Protein AF-A0A846S1R6-F1 (afdb_monomer_lite)

Structure (mmCIF, N/CA/C/O backbone):
data_AF-A0A846S1R6-F1
#
_entry.id   AF-A0A846S1R6-F1
#
loop_
_atom_site.group_PDB
_atom_site.id
_atom_site.type_symbol
_atom_site.label_atom_id
_atom_site.label_alt_id
_atom_site.label_comp_id
_atom_site.label_asym_id
_atom_site.label_entity_id
_atom_site.label_seq_id
_atom_site.pdbx_PDB_ins_code
_atom_site.Cartn_x
_atom_site.Cartn_y
_a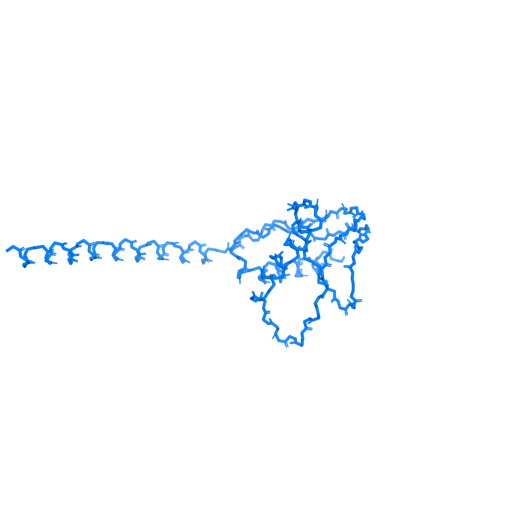tom_site.Cartn_z
_atom_site.occupancy
_atom_site.B_iso_or_equiv
_atom_site.auth_seq_id
_atom_site.auth_comp_id
_atom_site.auth_asym_id
_atom_site.auth_atom_id
_atom_site.pdbx_PDB_model_num
ATOM 1 N N . MET A 1 1 ? -46.980 -4.166 26.259 1.00 72.00 1 MET A N 1
ATOM 2 C CA . MET A 1 1 ? -46.055 -5.061 25.522 1.00 72.00 1 MET A CA 1
ATOM 3 C C . MET A 1 1 ? -45.063 -4.279 24.653 1.00 72.00 1 MET A C 1
ATOM 5 O O . MET A 1 1 ? -43.868 -4.432 24.857 1.00 72.00 1 MET A O 1
ATOM 9 N N . PHE A 1 2 ? -45.512 -3.383 23.760 1.00 80.56 2 PHE A N 1
ATOM 10 C CA . PHE A 1 2 ? -44.617 -2.583 22.899 1.00 80.56 2 PHE A CA 1
ATOM 11 C C . PHE A 1 2 ? -43.692 -1.601 23.642 1.00 80.56 2 PHE A C 1
ATOM 13 O O . PHE A 1 2 ? -42.540 -1.437 23.255 1.00 80.56 2 PHE A O 1
ATOM 20 N N . THR A 1 3 ? -44.157 -0.984 24.731 1.00 89.69 3 THR A N 1
ATOM 21 C CA . THR A 1 3 ? -43.361 -0.058 25.560 1.00 89.69 3 THR A CA 1
ATOM 22 C C . THR A 1 3 ? -42.188 -0.748 26.252 1.00 89.69 3 THR A C 1
ATOM 24 O O . THR A 1 3 ? -41.069 -0.256 26.179 1.00 89.69 3 THR A O 1
ATOM 27 N N . PHE A 1 4 ? -42.421 -1.928 26.834 1.00 92.44 4 PHE A N 1
ATOM 28 C CA . PHE A 1 4 ? -41.370 -2.741 27.452 1.00 92.44 4 PHE A CA 1
ATOM 29 C C . PHE A 1 4 ? -40.315 -3.175 26.429 1.00 92.44 4 PHE A C 1
ATOM 31 O O . PHE A 1 4 ? -39.123 -2.999 26.659 1.00 92.44 4 PHE A O 1
ATOM 38 N N . ARG A 1 5 ? -40.741 -3.661 25.253 1.00 94.50 5 ARG A N 1
ATOM 39 C CA . ARG A 1 5 ? -39.806 -4.043 24.186 1.00 94.50 5 ARG A CA 1
ATOM 40 C C . ARG A 1 5 ? -38.993 -2.853 23.675 1.00 94.50 5 ARG A C 1
ATOM 42 O O . ARG A 1 5 ? -37.801 -3.001 23.429 1.00 94.50 5 ARG A O 1
ATOM 49 N N . ARG A 1 6 ? -39.615 -1.678 23.530 1.00 93.75 6 ARG A N 1
ATOM 50 C CA . ARG A 1 6 ? -38.918 -0.447 23.135 1.00 93.75 6 ARG A CA 1
ATOM 51 C C . ARG A 1 6 ? -37.872 -0.041 24.170 1.00 93.75 6 ARG A C 1
ATOM 53 O O . ARG A 1 6 ? -36.755 0.272 23.784 1.00 93.75 6 ARG A O 1
ATOM 60 N N . GLN A 1 7 ? -38.218 -0.087 25.454 1.00 94.75 7 GLN A N 1
ATOM 61 C CA . GLN A 1 7 ? -37.286 0.225 26.534 1.00 94.75 7 GLN A CA 1
ATOM 62 C C . GLN A 1 7 ? -36.121 -0.771 26.569 1.00 94.75 7 GLN A C 1
ATOM 64 O O . GLN A 1 7 ? -34.972 -0.354 26.646 1.00 94.75 7 GLN A O 1
ATOM 69 N N . GLN A 1 8 ? -36.402 -2.066 26.406 1.00 94.44 8 GLN A N 1
ATOM 70 C CA . GLN A 1 8 ? -35.373 -3.100 26.306 1.00 94.44 8 GLN A CA 1
ATOM 71 C C . GLN A 1 8 ? -34.410 -2.840 25.134 1.00 94.44 8 GLN A C 1
ATOM 73 O O . GLN A 1 8 ? -33.199 -2.854 25.329 1.00 94.44 8 GLN A O 1
ATOM 78 N N . LEU A 1 9 ? -34.932 -2.543 23.938 1.00 96.50 9 LEU A N 1
ATOM 79 C CA . LEU A 1 9 ? -34.108 -2.225 22.765 1.00 96.50 9 LEU A CA 1
ATOM 80 C C . LEU A 1 9 ? -33.269 -0.957 22.967 1.00 96.50 9 LEU A C 1
ATOM 82 O O . LEU A 1 9 ? -32.120 -0.911 22.544 1.00 96.50 9 LEU A O 1
ATOM 86 N N . GLN A 1 10 ? -33.821 0.063 23.627 1.00 96.31 10 GLN A N 1
ATOM 87 C CA . GLN A 1 10 ? -33.082 1.285 23.952 1.00 96.31 10 GLN A CA 1
ATOM 88 C C . GLN A 1 10 ? -31.934 1.007 24.929 1.00 96.31 10 GLN A C 1
ATOM 90 O O . GLN A 1 10 ? -30.849 1.561 24.766 1.00 96.31 10 GLN A O 1
ATOM 95 N N . THR A 1 11 ? -32.142 0.126 25.909 1.00 96.31 11 THR A N 1
ATOM 96 C CA . THR A 1 11 ? -31.078 -0.314 26.818 1.00 96.31 11 THR A CA 1
ATOM 97 C C . THR A 1 11 ? -30.004 -1.108 26.076 1.00 96.31 11 THR A C 1
ATOM 99 O O . THR A 1 11 ? -28.823 -0.810 26.232 1.00 96.31 11 THR A O 1
ATOM 102 N N . GLU A 1 12 ? -30.392 -2.065 25.229 1.00 96.19 12 GLU A N 1
ATOM 103 C CA . GLU A 1 12 ? -29.456 -2.846 24.406 1.00 96.19 12 GLU A CA 1
ATOM 104 C C . GLU A 1 12 ? -28.622 -1.932 23.487 1.00 96.19 12 GLU A C 1
ATOM 106 O O . GLU A 1 12 ? -27.399 -2.065 23.422 1.00 96.19 12 GLU A O 1
ATOM 111 N N . GLN A 1 13 ? -29.256 -0.945 22.843 1.00 97.62 13 GLN A N 1
ATOM 112 C CA . GLN A 1 13 ? -28.572 0.042 22.005 1.00 97.62 13 GLN A CA 1
ATOM 113 C C . GLN A 1 13 ? -27.587 0.901 22.811 1.00 97.62 13 GLN A C 1
ATOM 115 O O . GLN A 1 13 ? -26.476 1.149 22.344 1.00 97.62 13 GLN A O 1
ATOM 120 N N . ALA A 1 14 ? -27.972 1.352 24.009 1.00 96.75 14 ALA A N 1
ATOM 121 C CA . ALA A 1 14 ? -27.107 2.168 24.857 1.00 96.75 14 ALA A CA 1
ATOM 122 C C . ALA A 1 14 ? -25.853 1.398 25.301 1.00 96.75 14 ALA A C 1
ATOM 124 O O . ALA A 1 14 ? -24.753 1.950 25.276 1.00 96.75 14 ALA A O 1
ATOM 125 N N . VAL A 1 15 ? -26.004 0.114 25.643 1.00 97.81 15 VAL A N 1
ATOM 126 C CA . VAL A 1 15 ? -24.873 -0.763 25.983 1.00 97.81 15 VAL A CA 1
ATOM 127 C C . VAL A 1 15 ? -23.956 -0.953 24.775 1.00 97.81 15 VAL A C 1
ATOM 129 O O . VAL A 1 15 ? -22.750 -0.752 24.893 1.00 97.81 15 VAL A O 1
ATOM 132 N N . ALA A 1 16 ? -24.513 -1.271 23.601 1.00 96.56 16 ALA A N 1
ATOM 133 C CA . ALA A 1 16 ? -23.721 -1.455 22.385 1.00 96.56 16 ALA A CA 1
ATOM 134 C C . ALA A 1 16 ? -22.955 -0.182 21.983 1.00 96.56 16 ALA A C 1
ATOM 136 O O . ALA A 1 16 ? -21.784 -0.260 21.612 1.00 96.56 16 ALA A O 1
ATOM 137 N N . ALA A 1 17 ? -23.585 0.991 22.101 1.00 97.44 17 ALA A N 1
ATOM 138 C CA . ALA A 1 17 ? -22.946 2.275 21.820 1.00 97.44 17 ALA A CA 1
ATOM 139 C C . ALA A 1 17 ? -21.784 2.566 22.783 1.00 97.44 17 ALA A C 1
ATOM 141 O O . ALA A 1 17 ? -20.735 3.039 22.348 1.00 97.44 17 ALA A O 1
ATOM 142 N N . ALA A 1 18 ? -21.937 2.239 24.071 1.00 97.31 18 ALA A N 1
ATOM 143 C CA . ALA A 1 18 ? -20.867 2.398 25.053 1.00 97.31 18 ALA A CA 1
ATOM 144 C C . ALA A 1 18 ? -19.673 1.478 24.747 1.00 97.31 18 ALA A C 1
ATOM 146 O O . ALA A 1 18 ? -18.529 1.932 24.760 1.00 97.31 18 ALA A O 1
ATOM 147 N N . SER A 1 19 ? -19.931 0.211 24.406 1.00 96.06 19 SER A N 1
ATOM 148 C CA . SER A 1 19 ? -18.877 -0.727 24.001 1.00 96.06 19 SER A CA 1
ATOM 149 C C . SER A 1 19 ? -18.160 -0.282 22.724 1.00 96.06 19 SER A C 1
ATOM 151 O O . SER A 1 19 ? -16.938 -0.393 22.641 1.00 96.06 19 SER A O 1
ATOM 153 N N . LEU A 1 20 ? -18.893 0.247 21.738 1.00 97.81 20 LEU A N 1
ATOM 154 C CA . LEU A 1 20 ? -18.289 0.768 20.512 1.00 97.81 20 LEU A CA 1
ATOM 155 C C . LEU A 1 20 ? -17.375 1.965 20.803 1.00 97.81 20 LEU A C 1
ATOM 157 O O . LEU A 1 20 ? -16.237 1.974 20.343 1.00 97.81 20 LEU A O 1
ATOM 161 N N . ALA A 1 21 ? -17.831 2.916 21.621 1.00 96.50 21 ALA A N 1
ATOM 162 C CA . ALA A 1 21 ? -17.035 4.081 22.005 1.00 96.50 21 ALA A CA 1
ATOM 163 C C . ALA A 1 21 ? -15.733 3.688 22.731 1.00 96.50 21 ALA A C 1
ATOM 165 O O . ALA A 1 21 ? -14.681 4.285 22.496 1.00 96.50 21 ALA A O 1
ATOM 166 N N . GLU A 1 22 ? -15.770 2.656 23.582 1.00 96.94 22 GLU A N 1
ATOM 167 C CA . GLU A 1 22 ? -14.566 2.119 24.228 1.00 96.94 22 GLU A CA 1
ATOM 168 C C . GLU A 1 22 ? -13.592 1.503 23.209 1.00 96.94 22 GLU A C 1
ATOM 170 O O . GLU A 1 22 ? -12.384 1.758 23.263 1.00 96.94 22 GLU A O 1
ATOM 175 N N . ILE A 1 23 ? -14.100 0.703 22.266 1.00 97.38 23 ILE A N 1
ATOM 176 C CA . ILE A 1 23 ? -13.281 0.084 21.215 1.00 97.38 23 ILE A CA 1
ATOM 177 C C . ILE A 1 23 ? -12.640 1.159 20.332 1.00 97.38 23 ILE A C 1
ATOM 179 O O . ILE A 1 23 ? -11.438 1.086 20.074 1.00 97.38 23 ILE A O 1
ATOM 183 N N . GLU A 1 24 ? -13.397 2.172 19.914 1.00 95.69 24 GLU A N 1
ATOM 184 C CA . GLU A 1 24 ? -12.885 3.295 19.120 1.00 95.69 24 GLU A CA 1
ATOM 185 C C . GLU A 1 24 ? -11.796 4.067 19.869 1.00 95.69 24 GLU A C 1
ATOM 187 O O . GLU A 1 24 ? -10.746 4.363 19.297 1.00 95.69 24 GLU A O 1
ATOM 192 N N . PHE A 1 25 ? -11.985 4.321 21.167 1.00 93.12 25 PHE A N 1
ATOM 193 C CA . PHE A 1 25 ? -10.960 4.948 21.998 1.00 93.12 25 PHE A CA 1
ATOM 194 C C . PHE A 1 25 ? -9.678 4.106 22.065 1.00 93.12 25 PHE A C 1
ATOM 196 O O . PHE A 1 25 ? -8.574 4.632 21.899 1.00 93.12 25 PHE A O 1
ATOM 203 N N . ARG A 1 26 ? -9.801 2.788 22.267 1.00 93.44 26 ARG A N 1
ATOM 204 C CA . ARG A 1 26 ? -8.649 1.872 22.295 1.00 93.44 26 ARG A CA 1
ATOM 205 C C . ARG A 1 26 ? -7.937 1.806 20.948 1.00 93.44 26 ARG A C 1
ATOM 207 O O . ARG A 1 26 ? -6.708 1.802 20.926 1.00 93.44 26 ARG A O 1
ATOM 214 N N . LEU A 1 27 ? -8.682 1.783 19.844 1.00 89.00 27 LEU A N 1
ATOM 215 C CA . LEU A 1 27 ? -8.119 1.838 18.494 1.00 89.00 27 LEU A CA 1
ATOM 216 C C . LEU A 1 27 ? -7.364 3.149 18.274 1.00 89.00 27 LEU A C 1
ATOM 218 O O . LEU A 1 27 ? -6.204 3.108 17.876 1.00 89.00 27 LEU A O 1
ATOM 222 N N . ALA A 1 28 ? -7.953 4.291 18.632 1.00 83.69 28 ALA A N 1
ATOM 223 C CA . ALA A 1 28 ? -7.289 5.587 18.531 1.00 83.69 28 ALA A CA 1
ATOM 224 C C . ALA A 1 28 ? -6.003 5.648 19.373 1.00 83.69 28 ALA A C 1
ATOM 226 O O . ALA A 1 28 ? -5.012 6.242 18.949 1.00 83.69 28 ALA A O 1
ATOM 227 N N . LEU A 1 29 ? -5.983 5.019 20.554 1.00 85.94 29 L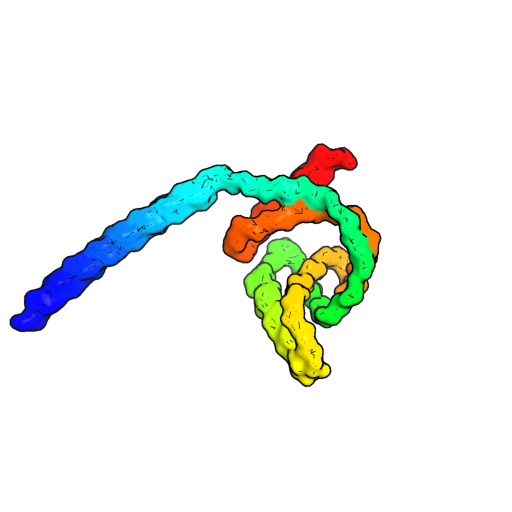EU A N 1
ATOM 228 C CA . LEU A 1 29 ? -4.784 4.943 21.388 1.00 85.94 29 LEU A CA 1
ATOM 229 C C . LEU A 1 29 ? -3.692 4.085 20.734 1.00 85.94 29 LEU A C 1
ATOM 231 O O . LEU A 1 29 ? -2.546 4.520 20.671 1.00 85.94 29 LEU A O 1
ATOM 235 N N . ILE A 1 30 ? -4.050 2.911 20.203 1.00 81.56 30 ILE A N 1
ATOM 236 C CA . ILE A 1 30 ? -3.129 2.031 19.463 1.00 81.56 30 ILE A CA 1
ATOM 237 C C . ILE A 1 30 ? -2.568 2.748 18.231 1.00 81.56 30 ILE A C 1
ATOM 239 O O . ILE A 1 30 ? -1.379 2.647 17.950 1.00 81.56 30 ILE A O 1
ATOM 243 N N . GLU A 1 31 ? -3.399 3.505 17.520 1.00 71.56 31 GLU A N 1
ATOM 244 C CA . GLU A 1 31 ? -2.975 4.284 16.358 1.00 71.56 31 GLU A CA 1
ATOM 245 C C . GLU A 1 31 ? -2.071 5.473 16.715 1.00 71.56 31 GLU A C 1
ATOM 247 O O . GLU A 1 31 ? -1.239 5.863 15.896 1.00 71.56 31 GLU A O 1
ATOM 252 N N . ARG A 1 32 ? -2.241 6.062 17.908 1.00 68.25 32 ARG A N 1
ATOM 253 C CA . ARG A 1 32 ? -1.414 7.169 18.423 1.00 68.25 32 ARG A CA 1
ATOM 254 C C . ARG A 1 32 ? -0.109 6.711 19.058 1.00 68.25 32 ARG A C 1
ATOM 256 O O . ARG A 1 32 ? 0.817 7.516 19.154 1.00 68.25 32 ARG A O 1
ATOM 263 N N . MET A 1 33 ? -0.022 5.466 19.521 1.00 63.44 33 MET A N 1
ATOM 264 C CA . MET A 1 33 ? 1.257 4.890 19.924 1.00 63.44 33 MET A CA 1
ATOM 265 C C . MET A 1 33 ? 2.194 4.946 18.720 1.00 63.44 33 MET A C 1
ATOM 267 O O . MET A 1 33 ? 1.820 4.512 17.633 1.00 63.44 33 MET A O 1
ATOM 271 N N . THR A 1 34 ? 3.385 5.527 18.907 1.00 58.16 34 THR A N 1
ATOM 272 C CA . THR A 1 34 ? 4.364 5.757 17.840 1.00 58.16 34 THR A CA 1
ATOM 273 C C . THR A 1 34 ? 4.462 4.526 16.958 1.00 58.16 34 THR A C 1
ATOM 275 O O . THR A 1 34 ? 4.863 3.457 17.430 1.00 58.16 34 THR A O 1
ATOM 278 N N . MET A 1 35 ? 4.078 4.678 15.686 1.00 56.00 35 MET A N 1
ATOM 279 C CA . MET A 1 35 ? 4.299 3.649 14.686 1.00 56.00 35 MET A CA 1
ATOM 280 C C . MET A 1 35 ? 5.794 3.360 14.688 1.00 56.00 35 MET A C 1
ATOM 282 O O . MET A 1 35 ? 6.596 4.155 14.202 1.00 56.00 35 MET A O 1
ATOM 286 N N . LYS A 1 36 ? 6.185 2.226 15.271 1.00 65.94 36 LYS A N 1
ATOM 287 C CA . LYS A 1 36 ? 7.473 1.632 14.957 1.00 65.94 36 LYS A CA 1
ATOM 288 C C . LYS A 1 36 ? 7.343 1.205 13.509 1.00 65.94 36 LYS A C 1
ATOM 290 O O . LYS A 1 36 ? 6.776 0.147 13.227 1.00 65.94 36 LYS A O 1
ATOM 295 N N . PHE A 1 37 ? 7.770 2.075 12.598 1.00 68.62 37 PHE A N 1
ATOM 296 C CA . PHE A 1 37 ? 7.994 1.638 11.237 1.00 68.62 37 PHE A CA 1
ATOM 297 C C . PHE A 1 37 ? 8.921 0.423 11.323 1.00 68.62 37 PHE A C 1
ATOM 299 O O . PHE A 1 37 ? 9.899 0.456 12.076 1.00 68.62 37 PHE A O 1
ATOM 306 N N . PRO A 1 38 ? 8.559 -0.692 10.679 1.00 70.38 38 PRO A N 1
ATOM 307 C CA . PRO A 1 38 ? 9.417 -1.858 10.690 1.00 70.38 38 PRO A CA 1
ATOM 308 C C . PRO A 1 38 ? 10.743 -1.517 10.022 1.00 70.38 38 PRO A C 1
ATOM 310 O O . PRO A 1 38 ? 10.801 -0.636 9.164 1.00 70.38 38 PRO A O 1
ATOM 313 N N . ASP A 1 39 ? 11.782 -2.244 10.419 1.00 83.00 39 ASP A N 1
ATOM 314 C CA . ASP A 1 39 ? 13.137 -2.007 9.942 1.00 83.00 39 ASP A CA 1
ATOM 315 C C . ASP A 1 39 ? 13.179 -1.988 8.411 1.00 83.00 39 ASP A C 1
ATOM 317 O O . ASP A 1 39 ? 12.697 -2.905 7.733 1.00 83.00 39 ASP A O 1
ATOM 321 N N . CYS A 1 40 ? 13.760 -0.921 7.872 1.00 91.94 40 CYS A N 1
ATOM 322 C CA . CYS A 1 40 ? 14.095 -0.845 6.463 1.00 91.94 40 CYS A CA 1
ATOM 323 C C . CYS A 1 40 ? 15.356 -1.680 6.215 1.00 91.94 40 CYS A C 1
ATOM 325 O O . CYS A 1 40 ? 16.316 -1.631 6.988 1.00 91.94 40 CYS A O 1
ATOM 327 N N . VAL A 1 41 ? 15.357 -2.467 5.140 1.00 93.75 41 VAL A N 1
ATOM 328 C CA . VAL A 1 41 ? 16.475 -3.353 4.790 1.00 93.75 41 VAL A CA 1
ATOM 329 C C . VAL A 1 41 ? 16.788 -3.272 3.301 1.00 93.75 41 VAL A C 1
ATOM 331 O O . VAL A 1 41 ? 15.879 -3.242 2.466 1.00 93.75 41 VAL A O 1
ATOM 334 N N . ILE A 1 42 ? 18.078 -3.285 2.964 1.00 94.81 42 ILE A N 1
ATOM 335 C CA . ILE A 1 42 ? 18.538 -3.408 1.578 1.00 94.81 42 ILE A CA 1
ATOM 336 C C . ILE A 1 42 ? 18.480 -4.877 1.154 1.00 94.81 42 ILE A C 1
ATOM 338 O O . ILE A 1 42 ? 18.998 -5.755 1.849 1.00 94.81 42 ILE A O 1
ATOM 342 N N . LYS A 1 43 ? 17.876 -5.153 -0.003 1.00 93.75 43 LYS A N 1
ATOM 343 C CA . LYS A 1 43 ? 17.827 -6.487 -0.615 1.00 93.75 43 LYS A CA 1
ATOM 344 C C . LYS A 1 43 ? 18.256 -6.421 -2.072 1.00 93.75 43 LYS A C 1
ATOM 346 O O . LYS A 1 43 ? 17.940 -5.466 -2.773 1.00 93.75 43 LYS A O 1
ATOM 351 N N . LYS A 1 44 ? 18.926 -7.472 -2.545 1.00 95.12 44 LYS A N 1
ATOM 352 C CA . LYS A 1 44 ? 19.129 -7.687 -3.981 1.00 95.12 44 LYS A CA 1
ATOM 353 C C . LYS A 1 44 ? 17.865 -8.315 -4.558 1.00 95.12 44 LYS A C 1
ATOM 355 O O . LYS A 1 44 ? 17.461 -9.382 -4.097 1.00 95.12 44 LYS A O 1
ATOM 360 N N . LEU A 1 45 ? 17.256 -7.650 -5.530 1.00 92.75 45 LEU A N 1
ATOM 361 C CA . LEU A 1 45 ? 16.086 -8.136 -6.252 1.00 92.75 45 LEU A CA 1
ATOM 362 C C . LEU A 1 45 ? 16.514 -8.623 -7.646 1.00 92.75 45 LEU A C 1
ATOM 364 O O . LEU A 1 45 ? 17.315 -7.942 -8.297 1.00 92.75 45 LEU A O 1
ATOM 368 N N . PRO A 1 46 ? 16.043 -9.802 -8.094 1.00 93.88 46 PRO A N 1
ATOM 369 C CA . PRO A 1 46 ? 16.305 -10.290 -9.443 1.00 93.88 46 PRO A CA 1
ATOM 370 C C . PRO A 1 46 ? 15.561 -9.448 -10.484 1.00 93.88 46 PRO A C 1
ATOM 372 O O . PRO A 1 46 ? 14.660 -8.679 -10.149 1.00 93.88 46 PRO A O 1
ATOM 375 N N . ALA A 1 47 ? 15.958 -9.595 -11.748 1.00 92.81 47 ALA A N 1
ATOM 376 C CA . ALA A 1 47 ? 15.189 -9.039 -12.849 1.00 92.81 47 ALA A CA 1
ATOM 377 C C . ALA A 1 47 ? 13.925 -9.880 -13.068 1.00 92.81 47 ALA A C 1
ATOM 379 O O . ALA A 1 47 ? 14.015 -11.106 -13.083 1.00 92.81 47 ALA A O 1
ATOM 380 N N . GLU A 1 48 ? 12.778 -9.233 -13.254 1.00 90.06 48 GLU A N 1
ATOM 381 C CA . GLU A 1 48 ? 11.480 -9.896 -13.400 1.00 90.06 48 GLU A CA 1
ATOM 382 C C . GLU A 1 48 ? 10.655 -9.245 -14.513 1.00 90.06 48 GLU A C 1
ATOM 384 O O . GLU A 1 48 ? 10.655 -8.022 -14.685 1.00 90.06 48 GLU A O 1
ATOM 389 N N . THR A 1 49 ? 9.909 -10.060 -15.257 1.00 87.56 49 THR A N 1
ATOM 390 C CA . THR A 1 49 ? 8.942 -9.578 -16.250 1.00 87.56 49 THR A CA 1
ATOM 391 C C . THR A 1 49 ? 7.549 -9.587 -15.643 1.00 87.56 49 THR A C 1
ATOM 393 O O . THR A 1 49 ? 7.102 -10.593 -15.092 1.00 87.56 49 THR A O 1
ATOM 396 N N . ILE A 1 50 ? 6.838 -8.472 -15.778 1.00 86.12 50 ILE A N 1
ATOM 397 C CA . ILE A 1 50 ? 5.474 -8.321 -15.279 1.00 86.12 50 ILE A CA 1
ATOM 398 C C . ILE A 1 50 ? 4.499 -8.098 -16.429 1.00 86.12 50 ILE A C 1
ATOM 400 O O . ILE A 1 50 ? 4.796 -7.436 -17.421 1.00 86.12 50 ILE A O 1
ATOM 404 N N . ILE A 1 51 ? 3.289 -8.623 -16.262 1.00 84.75 51 ILE A N 1
ATOM 405 C CA . ILE A 1 51 ? 2.159 -8.320 -17.136 1.00 84.75 51 ILE A CA 1
ATOM 406 C C . ILE A 1 51 ? 1.266 -7.341 -16.386 1.00 84.75 51 ILE A C 1
ATOM 408 O O . ILE A 1 51 ? 0.812 -7.619 -15.276 1.00 84.75 51 ILE A O 1
ATOM 412 N N . GLY A 1 52 ? 1.008 -6.185 -16.987 1.00 85.75 52 GLY A N 1
ATOM 413 C CA . GLY A 1 52 ? 0.259 -5.131 -16.326 1.00 85.75 52 GLY A CA 1
ATOM 414 C C . GLY A 1 52 ? -0.276 -4.084 -17.285 1.00 85.75 52 GLY A C 1
ATOM 415 O O . GLY A 1 52 ? -0.190 -4.208 -18.504 1.00 85.75 52 GLY A O 1
ATOM 416 N N . THR A 1 53 ? -0.859 -3.044 -16.703 1.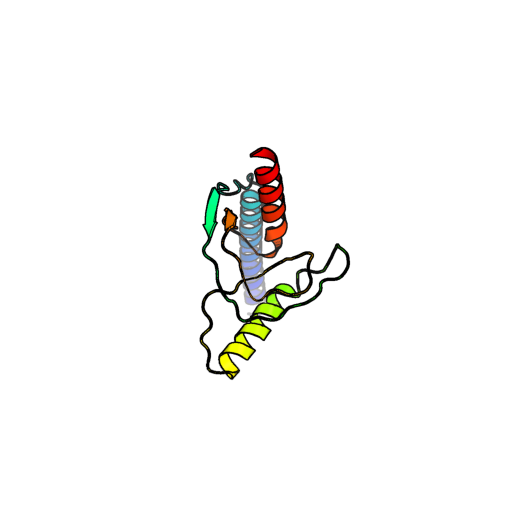00 86.06 53 THR A N 1
ATOM 417 C CA . THR A 1 53 ? -1.271 -1.842 -17.423 1.00 86.06 53 THR A CA 1
ATOM 418 C C . THR A 1 53 ? -0.500 -0.665 -16.854 1.00 86.06 53 THR A C 1
ATOM 420 O O . THR A 1 53 ? -0.327 -0.569 -15.641 1.00 86.06 53 THR A O 1
ATOM 423 N N . THR A 1 54 ? -0.073 0.246 -17.719 1.00 86.00 54 THR A N 1
ATOM 424 C CA . THR A 1 54 ? 0.488 1.529 -17.297 1.00 86.00 54 THR A CA 1
ATOM 425 C C . THR A 1 54 ? -0.626 2.568 -17.271 1.00 86.00 54 THR A C 1
ATOM 427 O O . THR A 1 54 ? -1.471 2.599 -18.167 1.00 86.00 54 THR A O 1
ATOM 430 N N . VAL A 1 55 ? -0.637 3.401 -16.234 1.00 84.38 55 VAL A N 1
ATOM 431 C CA . VAL A 1 55 ? -1.511 4.572 -16.119 1.00 84.38 55 VAL A CA 1
ATOM 432 C C . VAL A 1 55 ? -0.623 5.762 -15.794 1.00 84.38 55 VAL A C 1
ATOM 434 O O . VAL A 1 55 ? 0.245 5.658 -14.932 1.00 84.38 55 VAL A O 1
ATOM 437 N N . LEU A 1 56 ? -0.829 6.873 -16.497 1.00 83.75 56 LEU A N 1
ATOM 438 C CA . LEU A 1 56 ? -0.179 8.135 -16.171 1.00 83.75 56 LEU A CA 1
ATOM 439 C C . LEU A 1 56 ? -1.011 8.834 -15.101 1.00 83.75 56 LEU A C 1
ATOM 441 O O . LEU A 1 56 ? -2.191 9.114 -15.314 1.00 83.75 56 LEU A O 1
ATOM 445 N N . LEU A 1 57 ? -0.395 9.075 -13.949 1.00 78.31 57 LEU A N 1
ATOM 446 C CA . LEU A 1 57 ? -0.966 9.926 -12.913 1.00 78.31 57 LEU A CA 1
ATOM 447 C C . LEU A 1 57 ? -0.661 11.385 -13.276 1.00 78.31 57 LEU A C 1
ATOM 449 O O . LEU A 1 57 ? 0.404 11.674 -13.818 1.00 78.31 57 LEU A O 1
ATOM 453 N N . GLY A 1 58 ? -1.618 12.282 -13.031 1.00 76.31 58 GLY A N 1
ATOM 454 C CA . GLY A 1 58 ? -1.421 13.720 -13.228 1.00 76.31 58 GLY A CA 1
ATOM 455 C C . GLY A 1 58 ? -0.478 14.333 -12.188 1.00 76.31 58 GLY A C 1
ATOM 456 O O . GLY A 1 58 ? 0.155 13.625 -11.403 1.00 76.31 58 GLY A O 1
ATOM 457 N N . ASP A 1 59 ? -0.421 15.664 -12.157 1.00 72.31 59 ASP A N 1
ATOM 458 C CA . ASP A 1 59 ? 0.424 16.386 -11.204 1.00 72.31 59 ASP A CA 1
ATOM 459 C C . ASP A 1 59 ? -0.003 16.123 -9.743 1.00 72.31 59 ASP A C 1
ATOM 461 O O . ASP A 1 59 ? -1.202 16.074 -9.444 1.00 72.31 59 ASP A O 1
ATOM 465 N N . PRO A 1 60 ? 0.948 15.963 -8.801 1.00 69.44 60 PRO A N 1
ATOM 466 C CA . PRO A 1 60 ? 0.632 15.828 -7.385 1.00 69.44 60 PRO A CA 1
ATOM 467 C C . PRO A 1 60 ? -0.110 17.058 -6.823 1.00 69.44 60 PRO A C 1
ATOM 469 O O . PRO A 1 60 ? 0.223 18.188 -7.183 1.00 69.44 60 PRO A O 1
ATOM 472 N N . PRO A 1 61 ? -1.038 16.876 -5.863 1.00 67.19 61 PRO A N 1
ATOM 473 C CA . PRO A 1 61 ? -1.445 15.607 -5.260 1.00 67.19 61 PRO A CA 1
ATOM 474 C C . PRO A 1 61 ? -2.447 14.847 -6.145 1.00 67.19 61 PRO A C 1
ATOM 476 O O . PRO A 1 61 ? -3.512 15.362 -6.472 1.00 67.19 61 PRO A O 1
ATOM 479 N N . PHE A 1 62 ? -2.136 13.595 -6.484 1.00 68.94 62 PHE A N 1
ATOM 480 C CA . PHE A 1 62 ? -3.045 12.718 -7.225 1.00 68.94 62 PHE A CA 1
ATOM 481 C C . PHE A 1 62 ? -3.863 11.838 -6.272 1.00 68.94 62 PHE A C 1
ATOM 483 O O . PHE A 1 62 ? -3.382 11.419 -5.215 1.00 68.94 62 PHE A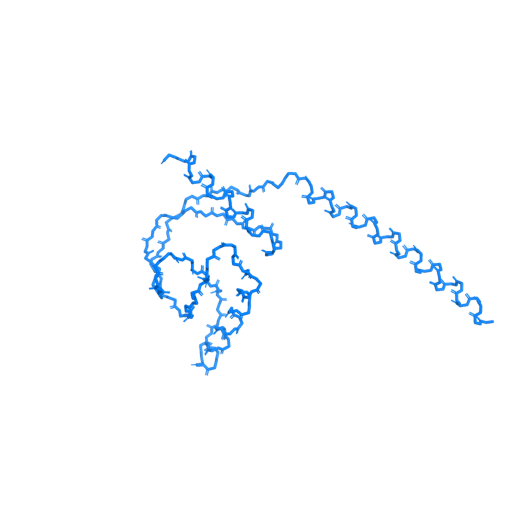 O 1
ATOM 490 N N . ASP A 1 63 ? -5.108 11.543 -6.652 1.00 68.19 63 ASP A N 1
ATOM 491 C CA . ASP A 1 63 ? -5.968 10.645 -5.887 1.00 68.19 63 ASP A CA 1
ATOM 492 C C . ASP A 1 63 ? -5.484 9.191 -6.025 1.00 68.19 63 ASP A C 1
ATOM 494 O O . ASP A 1 63 ? -5.423 8.621 -7.113 1.00 68.19 63 ASP A O 1
ATOM 498 N N . THR A 1 64 ? -5.127 8.581 -4.896 1.00 68.12 64 THR A N 1
ATOM 499 C CA . THR A 1 64 ? -4.657 7.190 -4.824 1.00 68.12 64 THR A CA 1
ATOM 500 C C . THR A 1 64 ? -5.800 6.186 -4.674 1.00 68.12 64 THR A C 1
ATOM 502 O O . THR A 1 64 ? -5.561 4.977 -4.758 1.00 68.12 64 THR A O 1
ATOM 505 N N . SER A 1 65 ? -7.043 6.654 -4.498 1.00 71.00 65 SER A N 1
ATOM 506 C CA . SER A 1 65 ? -8.232 5.803 -4.366 1.00 71.00 65 SER A CA 1
ATOM 507 C C . SER A 1 65 ? -8.438 4.891 -5.585 1.00 71.00 65 SER A C 1
ATOM 509 O O . SER A 1 65 ? -8.892 3.751 -5.452 1.00 71.00 65 SER A O 1
ATOM 511 N N . GLU A 1 66 ? -8.008 5.339 -6.767 1.00 73.00 66 GLU A N 1
ATOM 512 C CA . GLU A 1 66 ? -8.144 4.599 -8.021 1.00 73.00 66 GLU A CA 1
ATOM 513 C C . GLU A 1 66 ? -7.175 3.415 -8.147 1.00 73.00 66 GLU A C 1
ATOM 515 O O . GLU A 1 66 ? -7.475 2.449 -8.856 1.00 73.00 66 GLU A O 1
ATOM 520 N N . ILE A 1 67 ? -6.043 3.431 -7.432 1.00 78.44 67 ILE A N 1
ATOM 521 C CA . ILE A 1 67 ? -4.981 2.417 -7.561 1.00 78.44 67 ILE A CA 1
ATOM 522 C C . ILE A 1 67 ? -5.517 1.017 -7.237 1.00 78.44 67 ILE A C 1
ATOM 524 O O . ILE A 1 67 ? -5.241 0.058 -7.960 1.00 78.44 67 ILE A O 1
ATOM 528 N N . GLY A 1 68 ? -6.351 0.890 -6.200 1.00 77.62 68 GLY A N 1
ATOM 529 C CA . GLY A 1 68 ? -6.970 -0.390 -5.838 1.00 77.62 68 GLY A CA 1
ATOM 530 C C . GLY A 1 68 ? -7.840 -0.973 -6.960 1.00 77.62 68 GLY A C 1
ATOM 531 O O . GLY A 1 68 ? -7.826 -2.182 -7.204 1.00 77.62 68 GLY A O 1
ATOM 532 N N . LEU A 1 69 ? -8.550 -0.118 -7.704 1.00 82.62 69 LEU A N 1
ATOM 533 C CA . LEU A 1 69 ? -9.386 -0.539 -8.832 1.00 82.62 69 LEU A CA 1
ATOM 534 C C . LEU A 1 69 ? -8.543 -1.007 -10.026 1.00 82.62 69 LEU A C 1
ATOM 536 O O . LEU A 1 69 ? -8.977 -1.892 -10.772 1.00 82.62 69 LEU A O 1
ATOM 540 N N . LEU A 1 70 ? -7.340 -0.451 -10.207 1.00 86.44 70 LEU A N 1
ATOM 541 C CA . LEU A 1 70 ? -6.419 -0.861 -11.270 1.00 86.44 70 LEU A CA 1
ATOM 542 C C . LEU A 1 70 ? -5.976 -2.319 -11.101 1.00 86.44 70 LEU A C 1
ATOM 544 O O . LEU A 1 70 ? -6.021 -3.074 -12.074 1.00 86.44 70 LEU A O 1
ATOM 548 N N . PHE A 1 71 ? -5.665 -2.755 -9.875 1.00 88.19 71 PHE A N 1
ATOM 549 C CA . PHE A 1 71 ? -5.345 -4.163 -9.599 1.00 88.19 71 PHE A CA 1
ATOM 550 C C . PHE A 1 71 ? -6.487 -5.100 -10.004 1.00 88.19 71 PHE A C 1
ATOM 552 O O . PHE A 1 71 ? -6.256 -6.109 -10.671 1.00 88.19 71 PHE A O 1
ATOM 559 N N . GLY A 1 72 ? -7.732 -4.745 -9.670 1.00 88.94 72 GLY A N 1
ATOM 560 C CA . GLY A 1 72 ? -8.908 -5.532 -10.050 1.00 88.94 72 GLY A CA 1
ATOM 561 C C . GLY A 1 72 ? -9.092 -5.644 -11.568 1.00 88.94 72 GLY A C 1
ATOM 562 O O . GLY A 1 72 ? -9.397 -6.727 -12.077 1.00 88.94 72 GLY A O 1
ATOM 563 N N . LYS A 1 73 ? -8.866 -4.545 -12.302 1.00 88.94 73 LYS A N 1
ATOM 564 C CA . LYS A 1 73 ? -8.929 -4.515 -13.774 1.00 88.94 73 LYS A CA 1
ATOM 565 C C . LYS A 1 73 ? -7.850 -5.398 -14.408 1.00 88.94 73 LYS A C 1
ATOM 567 O O . LYS A 1 73 ? -8.172 -6.185 -15.298 1.00 88.94 73 LYS A O 1
ATOM 572 N N . VAL A 1 74 ? -6.601 -5.300 -13.947 1.00 89.50 74 VAL A N 1
ATOM 573 C CA . VAL A 1 74 ? -5.483 -6.113 -14.460 1.00 89.50 74 VAL A CA 1
ATOM 574 C C . VAL A 1 74 ? -5.708 -7.592 -14.159 1.00 89.50 74 VAL A C 1
ATOM 576 O O . VAL A 1 74 ? -5.650 -8.416 -15.068 1.00 89.50 74 VAL A O 1
ATOM 579 N N . ALA A 1 75 ? -6.063 -7.928 -12.917 1.00 90.12 75 ALA A N 1
ATOM 580 C CA . ALA A 1 75 ? -6.303 -9.308 -12.512 1.00 90.12 75 ALA A CA 1
ATOM 581 C C . ALA A 1 75 ? -7.439 -9.965 -13.314 1.00 90.12 75 ALA A C 1
ATOM 583 O O . ALA A 1 75 ? -7.360 -11.146 -13.648 1.00 90.12 75 ALA A O 1
ATOM 584 N N . ARG A 1 76 ? -8.493 -9.207 -13.650 1.00 91.12 76 ARG A N 1
ATOM 585 C CA . ARG A 1 76 ? -9.560 -9.686 -14.539 1.00 91.12 76 ARG A CA 1
ATOM 586 C C . ARG A 1 76 ? -9.020 -9.998 -15.934 1.00 91.12 76 ARG A C 1
ATOM 588 O O . ARG A 1 76 ? -9.226 -11.107 -16.402 1.00 91.12 76 ARG A O 1
ATOM 595 N N . ARG A 1 77 ? -8.284 -9.069 -16.553 1.00 90.44 77 ARG A N 1
ATOM 596 C CA . ARG A 1 77 ? -7.716 -9.266 -17.899 1.00 90.44 77 ARG A CA 1
ATOM 597 C C . ARG A 1 77 ? -6.781 -10.474 -17.978 1.00 90.44 77 ARG A C 1
ATOM 599 O O . ARG A 1 77 ? -6.831 -11.198 -18.962 1.00 90.44 77 ARG A O 1
ATOM 606 N N . ILE A 1 78 ? -5.960 -10.700 -16.949 1.00 90.00 78 ILE A N 1
ATOM 607 C CA . ILE A 1 78 ? -5.068 -11.869 -16.887 1.00 90.00 78 ILE A CA 1
ATOM 608 C C . ILE A 1 78 ? -5.886 -13.166 -16.862 1.00 90.00 78 ILE A C 1
ATOM 610 O O . ILE A 1 78 ? -5.614 -14.070 -17.648 1.00 90.00 78 ILE A O 1
ATOM 614 N N . ARG A 1 79 ? -6.926 -13.236 -16.020 1.00 92.00 79 ARG A N 1
ATOM 615 C CA . ARG A 1 79 ? -7.807 -14.412 -15.948 1.00 92.00 79 ARG A CA 1
ATOM 616 C C . ARG A 1 79 ? -8.588 -14.653 -17.235 1.00 92.00 79 ARG A C 1
ATOM 618 O O . ARG A 1 79 ? -8.699 -15.797 -17.660 1.00 92.00 79 ARG A O 1
ATOM 625 N N . ASP A 1 80 ? -9.092 -13.595 -17.867 1.00 92.94 80 ASP A N 1
ATOM 626 C CA . ASP A 1 80 ? -9.819 -13.696 -19.139 1.00 92.94 80 ASP A CA 1
ATOM 627 C C . ASP A 1 80 ? -8.914 -14.239 -20.265 1.00 92.94 80 ASP A C 1
ATOM 629 O O . ASP A 1 80 ? -9.391 -14.916 -21.172 1.00 92.94 80 ASP A O 1
ATOM 633 N N . ALA A 1 81 ? -7.600 -14.001 -20.180 1.00 90.19 81 ALA A N 1
ATOM 634 C CA . ALA A 1 81 ? -6.591 -14.570 -21.075 1.00 90.19 81 ALA A CA 1
ATOM 635 C C . ALA A 1 81 ? -6.128 -15.991 -20.678 1.00 90.19 81 ALA A C 1
ATOM 637 O O . ALA A 1 81 ? -5.228 -16.539 -21.314 1.00 90.19 81 ALA A O 1
ATOM 638 N N . GLY A 1 82 ? -6.713 -16.591 -19.635 1.00 91.12 82 GLY A N 1
ATOM 639 C CA . GLY A 1 82 ? -6.355 -17.923 -19.133 1.00 91.12 82 GLY A CA 1
ATOM 640 C C . GLY A 1 82 ? -5.120 -17.962 -18.226 1.00 91.12 82 GLY A C 1
ATOM 641 O O . GLY A 1 82 ? -4.616 -19.046 -17.941 1.00 91.12 82 GLY A O 1
ATOM 642 N N . GLY A 1 83 ? -4.619 -16.807 -17.780 1.00 87.56 83 GLY A N 1
ATOM 643 C CA . GLY A 1 83 ? -3.507 -16.714 -16.834 1.00 87.56 83 GLY A CA 1
ATOM 644 C C . GLY A 1 83 ? -3.954 -16.807 -15.373 1.00 87.56 83 GLY A C 1
ATOM 645 O O . GLY A 1 83 ? -5.097 -16.492 -15.034 1.00 87.56 83 GLY A O 1
ATOM 646 N N . ASP A 1 84 ? -3.027 -17.191 -14.494 1.00 87.44 84 ASP A N 1
ATOM 647 C CA . ASP A 1 84 ? -3.231 -17.175 -13.043 1.00 87.44 84 ASP A CA 1
ATOM 648 C C . ASP A 1 84 ? -2.658 -15.896 -12.412 1.00 87.44 84 ASP A C 1
ATOM 650 O O . ASP A 1 84 ? -1.673 -15.326 -12.890 1.00 87.44 84 ASP A O 1
ATOM 654 N N . VAL A 1 85 ? -3.296 -15.416 -11.344 1.00 86.19 85 VAL A N 1
ATOM 655 C CA . VAL A 1 85 ? -2.910 -14.183 -10.649 1.00 86.19 85 VAL A CA 1
ATOM 656 C C . VAL A 1 85 ? -2.382 -14.540 -9.268 1.00 86.19 85 VAL A C 1
ATOM 658 O O . VAL A 1 85 ? -3.140 -14.952 -8.395 1.00 86.19 85 VAL A O 1
ATOM 661 N N . HIS A 1 86 ? -1.088 -14.306 -9.057 1.00 85.38 86 HIS A N 1
ATOM 662 C CA . HIS A 1 86 ? -0.440 -14.477 -7.760 1.00 85.38 86 HIS A CA 1
ATOM 663 C C . HIS A 1 86 ? -0.301 -13.129 -7.036 1.00 85.38 86 HIS A C 1
ATOM 665 O O . HIS A 1 86 ? -1.258 -12.613 -6.461 1.00 85.38 86 HIS A O 1
ATOM 671 N N . VAL A 1 87 ? 0.892 -12.535 -7.068 1.00 87.25 87 VAL A N 1
ATOM 672 C CA . VAL A 1 87 ? 1.211 -11.293 -6.360 1.00 87.25 87 VAL A CA 1
ATOM 673 C C . VAL A 1 87 ? 0.965 -10.100 -7.278 1.00 87.25 87 VAL A C 1
ATOM 675 O O . VAL A 1 87 ? 1.524 -10.018 -8.368 1.00 87.25 87 VAL A O 1
ATOM 678 N N . GLY A 1 88 ? 0.140 -9.153 -6.829 1.00 88.06 88 GLY A N 1
ATOM 679 C CA . GLY A 1 88 ? -0.018 -7.870 -7.506 1.00 88.06 88 GLY A CA 1
ATOM 680 C C . GLY A 1 88 ? 1.198 -6.977 -7.269 1.00 88.06 88 GLY A C 1
ATOM 681 O O . GLY A 1 88 ? 1.573 -6.741 -6.122 1.00 88.06 88 GLY A O 1
ATOM 682 N N . VAL A 1 89 ? 1.780 -6.446 -8.344 1.00 88.69 89 VAL A N 1
ATOM 683 C CA . VAL A 1 89 ? 2.911 -5.510 -8.287 1.00 88.69 89 VAL A CA 1
ATOM 684 C C . VAL A 1 89 ? 2.469 -4.139 -8.795 1.00 88.69 89 VAL A C 1
ATOM 686 O O . VAL A 1 89 ? 1.846 -4.040 -9.849 1.00 88.69 89 VAL A O 1
ATOM 689 N N . GLY A 1 90 ? 2.780 -3.085 -8.036 1.00 88.81 90 GLY A N 1
ATOM 690 C CA . GLY A 1 90 ? 2.620 -1.694 -8.461 1.00 88.81 90 GLY A CA 1
ATOM 691 C C . GLY A 1 90 ? 3.985 -1.060 -8.700 1.00 88.81 90 GLY A C 1
ATOM 692 O O . GLY A 1 90 ? 4.804 -1.026 -7.784 1.00 88.81 90 GLY A O 1
ATOM 693 N N . LEU A 1 91 ? 4.219 -0.568 -9.917 1.00 87.31 91 LEU A N 1
ATOM 694 C CA . LEU A 1 91 ? 5.435 0.146 -10.296 1.00 87.31 91 LEU A CA 1
ATOM 695 C C . LEU A 1 91 ? 5.111 1.632 -10.470 1.00 87.31 91 LEU A C 1
ATOM 697 O O . LEU A 1 91 ? 4.231 1.985 -11.253 1.00 87.31 91 LEU A O 1
ATOM 701 N N . TYR A 1 92 ? 5.836 2.480 -9.744 1.00 86.12 92 TYR A N 1
ATOM 702 C CA . TYR A 1 92 ? 5.762 3.932 -9.863 1.00 86.12 92 TYR A CA 1
ATOM 703 C C . TYR A 1 92 ? 7.079 4.420 -10.454 1.00 86.12 92 TYR A C 1
ATOM 705 O O . TYR A 1 92 ? 8.147 4.071 -9.954 1.00 86.12 92 TYR A O 1
ATOM 713 N N . SER A 1 93 ? 6.983 5.184 -11.533 1.00 82.75 93 SER A N 1
ATOM 714 C CA . SER A 1 93 ? 8.115 5.678 -12.307 1.00 82.75 93 SER A CA 1
ATOM 715 C C . SER A 1 93 ? 7.804 7.087 -12.797 1.00 82.75 93 SER A C 1
ATOM 717 O O . SER A 1 93 ? 6.645 7.400 -13.077 1.00 82.75 93 SER A O 1
ATOM 719 N N . ASP A 1 94 ? 8.832 7.921 -12.902 1.00 81.25 94 ASP A N 1
ATOM 720 C CA . ASP A 1 94 ? 8.790 9.210 -13.597 1.00 81.25 94 ASP A CA 1
ATOM 721 C C . ASP A 1 94 ? 8.873 9.049 -15.127 1.00 81.25 94 ASP A C 1
ATOM 723 O O . ASP A 1 94 ? 8.476 9.938 -15.880 1.00 81.25 94 ASP A O 1
ATOM 727 N N . SER A 1 95 ? 9.344 7.892 -15.596 1.00 73.69 95 SER A N 1
ATOM 728 C CA . SER A 1 95 ? 9.373 7.519 -17.007 1.00 73.69 95 SER A CA 1
ATOM 729 C C . SER A 1 95 ? 8.098 6.779 -17.424 1.00 73.69 95 SER A C 1
ATOM 731 O O . SER A 1 95 ? 7.540 5.962 -16.687 1.00 73.69 95 SER A O 1
ATOM 733 N N . ALA A 1 96 ? 7.617 7.074 -18.633 1.00 64.56 96 ALA A N 1
ATOM 734 C CA . ALA A 1 96 ? 6.432 6.433 -19.183 1.00 64.56 96 ALA A CA 1
ATOM 735 C C . ALA A 1 96 ? 6.736 4.983 -19.602 1.00 64.56 96 ALA A C 1
ATOM 737 O O . ALA A 1 96 ? 7.537 4.745 -20.504 1.00 64.56 96 ALA A O 1
ATOM 738 N N . GLY A 1 97 ? 6.025 4.029 -18.993 1.00 66.19 97 GLY A N 1
ATOM 739 C CA . GLY A 1 97 ? 6.077 2.608 -19.347 1.00 66.19 97 GLY A CA 1
ATOM 740 C C . GLY A 1 97 ? 6.983 1.770 -18.441 1.00 66.19 97 GLY A C 1
ATOM 741 O O . GLY A 1 97 ? 7.928 2.264 -17.838 1.00 66.19 97 GLY A O 1
ATOM 742 N N . GLY A 1 98 ? 6.663 0.479 -18.331 1.00 66.31 98 GLY A N 1
ATOM 743 C CA . GLY A 1 98 ? 7.479 -0.484 -17.594 1.00 66.31 98 GLY A CA 1
ATOM 744 C C . GLY A 1 98 ? 6.763 -1.817 -17.398 1.00 66.31 98 GLY A C 1
ATOM 745 O O . GLY A 1 98 ? 5.858 -1.923 -16.573 1.00 66.31 98 GLY A O 1
ATOM 746 N N . THR A 1 99 ? 7.166 -2.831 -18.163 1.00 73.69 99 THR A N 1
ATOM 747 C CA . THR A 1 99 ? 6.807 -4.249 -17.946 1.00 73.69 99 THR A CA 1
ATOM 748 C C . THR A 1 99 ? 8.009 -5.085 -17.510 1.00 73.69 99 THR A C 1
ATOM 750 O O . THR A 1 99 ? 7.898 -6.292 -17.314 1.00 73.69 99 THR A O 1
ATOM 753 N N . GLU A 1 100 ? 9.164 -4.445 -17.352 1.00 82.75 100 GLU A N 1
ATOM 754 C CA . GLU A 1 100 ? 10.410 -5.071 -16.938 1.00 82.75 100 GLU A CA 1
ATOM 755 C C . GLU A 1 100 ? 10.901 -4.399 -15.660 1.00 82.75 100 GLU A C 1
ATOM 757 O O . GLU A 1 100 ? 11.029 -3.176 -15.587 1.00 82.75 100 GLU A O 1
ATOM 762 N N . LEU A 1 101 ? 11.160 -5.215 -14.646 1.00 85.88 101 LEU A N 1
ATOM 763 C CA . LEU A 1 101 ? 11.835 -4.815 -13.423 1.00 85.88 101 LEU A CA 1
ATOM 764 C C . LEU A 1 101 ? 13.290 -5.266 -13.560 1.00 85.88 101 LEU A C 1
ATOM 766 O O . LEU A 1 101 ? 13.536 -6.471 -13.550 1.00 85.88 101 LEU A O 1
ATOM 770 N N . PRO A 1 102 ? 14.263 -4.357 -13.727 1.00 87.75 102 PRO A N 1
ATOM 771 C CA . PRO A 1 102 ? 15.663 -4.749 -13.792 1.00 87.75 102 PRO A CA 1
ATOM 772 C C . PRO A 1 102 ? 16.151 -5.233 -12.424 1.00 87.75 102 PRO A C 1
ATOM 774 O O . PRO A 1 102 ? 15.660 -4.802 -11.379 1.00 87.75 102 PRO A O 1
ATOM 777 N N . SER A 1 103 ? 17.175 -6.087 -12.421 1.00 92.56 103 SER A N 1
ATOM 778 C CA . SER A 1 103 ? 17.829 -6.496 -11.179 1.00 92.56 103 SER A CA 1
ATOM 779 C C . SER A 1 103 ? 18.444 -5.283 -10.486 1.00 92.56 103 SER A C 1
ATOM 781 O O . SER A 1 103 ? 19.196 -4.533 -11.116 1.00 92.56 103 SER A O 1
ATOM 783 N N . CYS A 1 104 ? 18.182 -5.105 -9.195 1.00 92.44 104 CYS A N 1
ATOM 784 C CA . CYS A 1 104 ? 18.669 -3.943 -8.460 1.00 92.44 104 CYS A CA 1
ATOM 785 C C . CYS A 1 104 ? 18.920 -4.243 -6.979 1.00 92.44 104 CYS A C 1
ATOM 787 O O . CYS A 1 104 ? 18.490 -5.259 -6.429 1.00 92.44 104 CYS A O 1
ATOM 789 N N . SER A 1 105 ? 19.646 -3.339 -6.325 1.00 93.94 105 SER A N 1
ATOM 790 C CA . SER A 1 105 ? 19.690 -3.267 -4.867 1.00 93.94 105 SER A CA 1
ATOM 791 C C . SER A 1 105 ? 18.581 -2.320 -4.420 1.00 93.94 105 SER A C 1
ATOM 793 O O . SER A 1 105 ? 18.632 -1.136 -4.741 1.00 93.94 105 SER A O 1
ATOM 795 N N . ALA A 1 106 ? 17.577 -2.834 -3.717 1.00 92.62 106 ALA A N 1
ATOM 796 C CA . ALA A 1 106 ? 16.394 -2.079 -3.326 1.00 92.62 106 ALA A CA 1
ATOM 797 C C . ALA A 1 106 ? 16.311 -1.923 -1.808 1.00 92.62 106 ALA A C 1
ATOM 799 O O . ALA A 1 106 ? 16.476 -2.891 -1.060 1.00 92.62 106 ALA A O 1
ATOM 800 N N . ALA A 1 107 ? 15.994 -0.712 -1.358 1.00 94.31 107 ALA A N 1
ATOM 801 C CA . ALA A 1 107 ? 15.521 -0.484 -0.003 1.00 94.31 107 ALA A CA 1
ATOM 802 C C . ALA A 1 107 ? 14.082 -0.990 0.123 1.00 94.31 107 ALA A C 1
ATOM 804 O O . ALA A 1 107 ? 13.224 -0.682 -0.703 1.00 94.31 107 ALA A O 1
ATOM 805 N N . THR A 1 108 ? 13.821 -1.792 1.150 1.00 93.50 108 THR A N 1
ATOM 806 C CA . THR A 1 108 ? 12.523 -2.436 1.356 1.00 93.50 108 THR A CA 1
ATOM 807 C C . THR A 1 108 ? 12.040 -2.230 2.781 1.00 93.50 108 THR A C 1
ATOM 809 O O . THR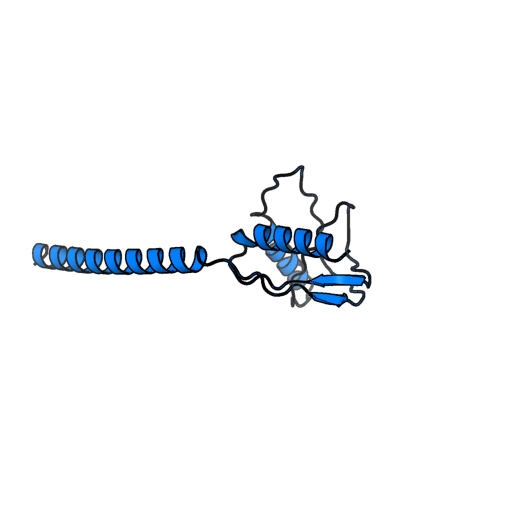 A 1 108 ? 12.825 -2.301 3.723 1.00 93.50 108 THR A O 1
ATOM 812 N N . LEU A 1 109 ? 10.732 -2.029 2.933 1.00 93.50 109 LEU A N 1
ATOM 813 C CA . LEU A 1 109 ? 10.034 -2.049 4.216 1.00 93.50 109 LEU A CA 1
ATOM 814 C C . LEU A 1 109 ? 8.741 -2.855 4.074 1.00 93.50 109 LEU A C 1
ATOM 816 O O . LEU A 1 109 ? 8.212 -3.018 2.974 1.00 93.50 109 LEU A O 1
ATOM 820 N N . ILE A 1 110 ? 8.206 -3.333 5.193 1.00 91.56 110 ILE A N 1
ATOM 821 C CA . ILE A 1 110 ? 6.910 -4.019 5.220 1.00 91.56 110 ILE A CA 1
ATOM 822 C C . ILE A 1 110 ? 5.854 -3.061 5.764 1.00 91.56 110 ILE A C 1
ATOM 824 O O . ILE A 1 110 ? 5.839 -2.777 6.955 1.00 91.56 110 ILE A O 1
ATOM 828 N N . HIS A 1 111 ? 4.937 -2.571 4.934 1.00 88.56 111 HIS A N 1
ATOM 829 C CA . HIS A 1 111 ? 3.809 -1.803 5.459 1.00 88.56 111 HIS A CA 1
ATOM 830 C C . HIS A 1 111 ? 2.855 -2.738 6.219 1.00 88.56 111 HIS A C 1
ATOM 832 O O . HIS A 1 111 ? 2.310 -3.680 5.645 1.00 88.56 111 HIS A O 1
ATOM 838 N N . LYS A 1 112 ? 2.653 -2.484 7.517 1.00 85.69 112 LYS A N 1
ATOM 839 C CA . LYS A 1 112 ? 1.671 -3.190 8.351 1.00 85.69 112 LYS A CA 1
ATOM 840 C C . LYS A 1 112 ? 0.576 -2.213 8.751 1.00 85.69 112 LYS A C 1
ATOM 842 O O . LYS A 1 112 ? 0.773 -1.408 9.656 1.00 85.69 112 LYS A O 1
ATOM 847 N N . GLY A 1 113 ? -0.566 -2.279 8.079 1.00 82.69 113 GLY A N 1
ATOM 848 C CA . GLY A 1 113 ? -1.671 -1.371 8.348 1.00 82.69 113 GLY A CA 1
ATOM 849 C C . GLY A 1 113 ? -2.642 -1.241 7.178 1.00 82.69 113 GLY A C 1
ATOM 850 O O . GLY A 1 113 ? -2.526 -1.967 6.187 1.00 82.69 113 GLY A O 1
ATOM 851 N N . PRO A 1 114 ? -3.630 -0.341 7.307 1.00 82.69 114 PRO A N 1
ATOM 852 C CA . PRO A 1 114 ? -4.562 -0.043 6.232 1.00 82.69 114 PRO A CA 1
ATOM 853 C C . PRO A 1 114 ? -3.859 0.695 5.086 1.00 82.69 114 PRO A C 1
ATOM 855 O O . PRO A 1 114 ? -3.065 1.605 5.319 1.00 82.69 114 PRO A O 1
ATOM 858 N N . MET A 1 115 ? -4.236 0.376 3.843 1.00 81.94 115 MET A N 1
ATOM 859 C CA . MET A 1 115 ? -3.665 0.984 2.631 1.00 81.94 115 MET A CA 1
ATOM 860 C C . MET A 1 115 ? -3.756 2.520 2.626 1.00 81.94 115 MET A C 1
ATOM 862 O O . MET A 1 115 ? -2.865 3.184 2.112 1.00 81.94 115 MET A O 1
ATOM 866 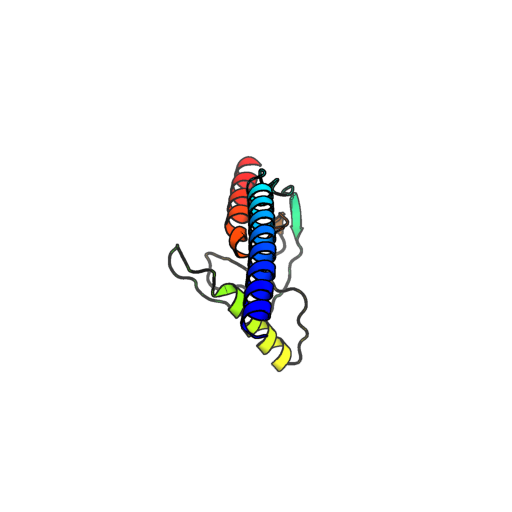N N . SER A 1 116 ? -4.775 3.102 3.269 1.00 80.62 116 SER A N 1
ATOM 867 C CA . SER A 1 116 ? -4.921 4.559 3.425 1.00 80.62 116 SER A CA 1
ATOM 868 C C . SER A 1 116 ? -3.758 5.231 4.166 1.00 80.62 116 SER A C 1
ATOM 870 O O . SER A 1 116 ? -3.612 6.448 4.093 1.00 80.62 116 SER A O 1
ATOM 872 N N . ARG A 1 117 ? -2.912 4.462 4.865 1.00 80.25 117 ARG A N 1
ATOM 873 C CA . ARG A 1 117 ? -1.725 4.950 5.582 1.00 80.25 117 ARG A CA 1
ATOM 874 C C . ARG A 1 117 ? -0.404 4.620 4.888 1.00 80.25 117 ARG A C 1
ATOM 876 O O . ARG A 1 117 ? 0.649 4.940 5.439 1.00 80.25 117 ARG A O 1
ATOM 883 N N . ILE A 1 118 ? -0.419 4.011 3.701 1.00 84.44 118 ILE A N 1
ATOM 884 C CA . ILE A 1 118 ? 0.815 3.603 3.010 1.00 84.44 118 ILE A CA 1
ATOM 885 C C . ILE A 1 118 ? 1.750 4.786 2.710 1.00 84.44 118 ILE A C 1
ATOM 887 O O . ILE A 1 118 ? 2.967 4.628 2.765 1.00 84.44 118 ILE A O 1
ATOM 891 N N . GLY A 1 119 ? 1.199 5.989 2.500 1.00 84.81 119 GLY A N 1
ATOM 892 C CA . GLY A 1 119 ? 1.982 7.203 2.252 1.00 84.81 119 GLY A CA 1
ATOM 893 C C . GLY A 1 119 ? 2.975 7.534 3.372 1.00 84.81 119 GLY A C 1
ATOM 894 O O . GLY A 1 119 ? 4.112 7.900 3.087 1.00 84.81 119 GLY A O 1
ATOM 895 N N . ALA A 1 120 ? 2.601 7.312 4.637 1.00 85.19 120 ALA A N 1
ATOM 896 C CA . ALA A 1 120 ? 3.512 7.511 5.766 1.00 85.19 120 ALA A CA 1
ATOM 897 C C . ALA A 1 120 ? 4.689 6.518 5.733 1.00 85.19 120 ALA A C 1
ATOM 899 O O . ALA A 1 120 ? 5.813 6.864 6.083 1.00 85.19 120 ALA A O 1
ATOM 900 N N . SER A 1 121 ? 4.454 5.285 5.270 1.00 88.50 121 SER A N 1
ATOM 901 C CA . SER A 1 121 ? 5.526 4.305 5.074 1.00 88.50 121 SER A CA 1
ATOM 902 C C . SER A 1 121 ? 6.455 4.676 3.920 1.00 88.50 121 SER A C 1
ATOM 904 O O . SER A 1 121 ? 7.660 4.488 4.051 1.00 88.50 121 SER A O 1
ATOM 906 N N . TRP A 1 122 ? 5.933 5.230 2.821 1.00 89.38 122 TRP A N 1
ATOM 907 C CA . TRP A 1 122 ? 6.774 5.745 1.734 1.00 89.38 122 TRP A CA 1
ATOM 908 C C . TRP A 1 122 ? 7.663 6.903 2.187 1.00 89.38 122 TRP A C 1
ATOM 910 O O . TRP A 1 122 ? 8.854 6.898 1.884 1.00 89.38 122 TRP A O 1
ATOM 920 N N . GLN A 1 123 ? 7.113 7.851 2.951 1.00 89.31 123 GLN A N 1
ATOM 921 C CA . GLN A 1 123 ? 7.885 8.959 3.525 1.00 89.31 123 GLN A CA 1
ATOM 922 C C . GLN A 1 123 ? 9.011 8.440 4.424 1.00 89.31 123 GLN A C 1
ATOM 924 O O . GLN A 1 123 ? 10.165 8.809 4.229 1.00 89.31 123 GLN A O 1
ATOM 929 N N . HIS A 1 124 ? 8.701 7.499 5.321 1.00 90.75 124 HIS A N 1
ATOM 930 C CA . HIS A 1 124 ? 9.707 6.884 6.182 1.00 90.75 124 HIS A CA 1
ATOM 931 C C . HIS A 1 124 ? 10.817 6.165 5.396 1.00 90.75 124 HIS A C 1
ATOM 933 O O . HIS A 1 124 ? 11.991 6.312 5.730 1.00 90.75 124 HIS A O 1
ATOM 939 N N . LEU A 1 125 ? 10.474 5.416 4.337 1.00 91.62 125 LEU A N 1
ATOM 940 C CA . LEU A 1 125 ? 11.479 4.777 3.477 1.00 91.62 125 LEU A CA 1
ATOM 941 C C . LEU A 1 125 ? 12.395 5.805 2.829 1.00 91.62 125 LEU A C 1
ATOM 943 O O . LEU A 1 125 ? 13.603 5.605 2.786 1.00 91.62 125 LEU A O 1
ATOM 947 N N . SER A 1 126 ? 11.807 6.887 2.315 1.00 90.50 126 SER A N 1
ATOM 948 C CA . SER A 1 126 ? 12.544 7.962 1.659 1.00 90.50 126 SER A CA 1
ATOM 949 C C . SER A 1 126 ? 13.535 8.603 2.626 1.00 90.50 126 SER A C 1
ATOM 951 O O . SER A 1 126 ? 14.708 8.739 2.293 1.00 90.50 126 SER A O 1
ATOM 953 N N . GLU A 1 127 ? 13.088 8.950 3.833 1.00 92.00 127 GLU A N 1
ATOM 954 C CA . GLU A 1 127 ? 13.948 9.498 4.889 1.00 92.00 127 GLU A CA 1
ATOM 955 C C . GLU A 1 127 ? 15.064 8.524 5.274 1.00 92.00 127 GLU A C 1
ATOM 957 O O . GLU A 1 127 ? 16.221 8.918 5.402 1.00 92.00 127 GLU A O 1
ATOM 962 N N . TRP A 1 128 ? 14.739 7.239 5.426 1.00 93.12 128 TRP A N 1
ATOM 963 C CA . TRP A 1 128 ? 15.730 6.218 5.745 1.00 93.12 128 TRP A CA 1
ATOM 964 C C . TRP A 1 128 ? 16.776 6.065 4.635 1.00 93.12 128 TRP A C 1
ATOM 966 O O . TRP A 1 128 ? 17.965 6.025 4.939 1.00 93.12 128 TRP A O 1
ATOM 976 N N . CYS A 1 129 ? 16.365 6.041 3.362 1.00 91.38 129 CYS A N 1
ATOM 977 C CA . CYS A 1 129 ? 17.281 5.972 2.219 1.00 91.38 129 CYS A CA 1
ATOM 978 C C . CYS A 1 129 ? 18.241 7.165 2.188 1.00 91.38 129 CYS A C 1
ATOM 980 O O . CYS A 1 129 ? 19.433 6.970 1.976 1.00 91.38 129 CYS A O 1
ATOM 982 N N . LEU A 1 130 ? 17.740 8.380 2.439 1.00 91.44 130 LEU A N 1
ATOM 983 C CA . LEU A 1 130 ? 18.564 9.594 2.486 1.00 91.44 130 LEU A CA 1
ATOM 984 C C . LEU A 1 130 ? 19.579 9.577 3.640 1.00 91.44 130 LEU A C 1
ATOM 986 O O . LEU A 1 130 ? 20.654 10.155 3.521 1.00 91.44 130 LEU A O 1
ATOM 990 N N . ASN A 1 131 ? 19.256 8.902 4.745 1.00 89.69 131 ASN A N 1
ATOM 991 C CA . ASN A 1 131 ? 20.124 8.810 5.919 1.00 89.69 131 ASN A CA 1
ATOM 992 C C . ASN A 1 131 ? 21.163 7.678 5.844 1.00 89.69 131 ASN A C 1
ATOM 994 O O . ASN A 1 131 ? 22.048 7.625 6.698 1.00 89.69 131 ASN A O 1
ATOM 998 N N . GLN A 1 132 ? 21.067 6.767 4.870 1.00 80.81 132 GLN A N 1
ATOM 999 C CA . GLN A 1 132 ? 22.020 5.659 4.716 1.00 80.81 132 GLN A CA 1
ATOM 1000 C C . GLN A 1 132 ? 23.359 6.067 4.075 1.00 80.81 132 GLN A C 1
ATOM 1002 O O . GLN A 1 132 ? 24.311 5.291 4.159 1.00 80.81 132 GLN A O 1
ATOM 1007 N N . GLY A 1 133 ? 23.458 7.279 3.512 1.00 51.28 133 GLY A N 1
ATOM 1008 C CA . GLY A 1 133 ? 24.650 7.767 2.808 1.00 51.28 133 GLY A CA 1
ATOM 1009 C C . GLY A 1 133 ? 24.602 7.477 1.318 1.00 51.28 133 GLY A C 1
ATOM 1010 O O . GLY A 1 133 ? 24.908 6.328 0.930 1.00 51.28 133 GLY A O 1
#

Radius of gyration: 22.71 Å; chains: 1; bounding box: 71×34×48 Å

Foldseek 3Di:
DVVVVVVVVVVVVVVVVVVVVVVVVVVVVVVPPPPPFPDKDKDWDAKDFADADDDDADDPPGDCPCVVVRQVVRCVVCVVVVHHDDDDDDDDDPDGDDRIDHTDTDTDTDDDDDPVCVVVSVVVSVVVVVVVD

Organism: NCBI:txid418643

pLDDT: mean 85.62, std 9.9, range [51.28, 97.81]

Secondary structure (DSSP, 8-state):
-HHHHHHHHHHHHHHHHHHHHHHHHHHHHHHHS---PPPPEEEEE--EE---------SSSPP-HHHHHHHHHHHHHHHHTT-----------SSS--SEE--EEEEE----S-GGGHHHHHHHHHHHHHHT-

InterPro domains:
  IPR011256 Regulatory factor, effector binding domain superfamily [G3DSA:3.20.80.10] (38-133)
  IPR011256 Regulatory factor, effector binding domain superfamily [SSF55136] (39-133)

Sequence (133 aa):
MFTFRRQQLQTEQAVAAASLAEIEFRLALIERMTMKFPDCVIKKLPAETIIGTTVLLGDPPFDTSEIGLLFGKVARRIRDAGGDVHVGVGLYSDSAGGTELPSCSAATLIHKGPMSRIGASWQHLSEWCLNQG